Protein AF-A0AAD7AC46-F1 (afdb_monomer_lite)

Secondary structure (DSSP, 8-state):
--HHHHHHHHHHHHHHHHHHHHTTGGG-SEEEEE-TT---TT-PPP--S--TT--EEEEE--S-TTPPPEE-TT-TT--EEEEES--TTSEE--GGG-SEEEEEEE-HHHHHHHHHH-TT-SEEEEEES-----S--PPP---TT--EE-

Sequence (150 aa):
MDEGEDSHRAYKVGSAFLATLLSHRARWQYLSLCLAGFPHRSSYPCIGGPMPLLQHLDSDLAIGTGWPEFSFVEAPLLRTAILNNYAATHIILPWAQLTSLTLNTVYLQECVPILQQAANLTRCELELLDPNFYGTSVGDVTLPFLESLT

Organism: NCBI:txid1033008

Foldseek 3Di:
DDPVPVLVVVLVVVQVVVVVVLVVLCPAQEDAEDPPDRDDQPRDDAADDANANHAEYHYADAQDPRHAAHEPCNHQNHAYYAYANDALPRYHDQQCRHQEYEYHAAAPLSVLVSQQNNQNHQYYEDHHDDPPDPDDDRDDGHNPNHNYYD

pLDDT: mean 86.41, std 12.67, range [54.22, 98.69]

Structure (mmCIF, N/CA/C/O backbone):
data_AF-A0AAD7AC46-F1
#
_entry.id   AF-A0AAD7AC46-F1
#
loop_
_atom_site.group_PDB
_atom_site.id
_atom_site.type_symbol
_atom_site.label_atom_id
_atom_site.label_alt_id
_atom_site.label_comp_id
_atom_site.label_asym_id
_atom_site.label_entity_id
_atom_site.label_seq_id
_atom_site.pdbx_PDB_ins_code
_atom_site.Cartn_x
_atom_site.Cartn_y
_atom_site.Cartn_z
_atom_site.occupancy
_atom_site.B_iso_or_equiv
_atom_site.auth_seq_id
_atom_site.auth_comp_id
_atom_site.auth_asym_id
_atom_site.auth_atom_id
_atom_site.pdbx_PDB_model_num
ATOM 1 N N . MET A 1 1 ? 27.971 -7.822 -31.986 1.00 54.22 1 MET A N 1
ATOM 2 C CA . MET A 1 1 ? 27.050 -8.483 -31.042 1.00 54.22 1 MET A CA 1
ATOM 3 C C . MET A 1 1 ? 25.937 -7.494 -30.805 1.00 54.22 1 MET A C 1
ATOM 5 O O . MET A 1 1 ? 26.243 -6.356 -30.482 1.00 54.22 1 MET A O 1
ATOM 9 N N . ASP A 1 2 ? 24.713 -7.881 -31.136 1.00 69.50 2 ASP A N 1
ATOM 10 C CA . ASP A 1 2 ? 23.557 -6.991 -31.220 1.00 69.50 2 ASP A CA 1
ATOM 11 C C . ASP A 1 2 ? 22.783 -7.038 -29.894 1.00 69.50 2 ASP A C 1
ATOM 13 O O . ASP A 1 2 ? 21.960 -7.919 -29.672 1.00 69.50 2 ASP A O 1
ATOM 17 N N . GLU A 1 3 ? 23.105 -6.135 -28.964 1.00 69.50 3 GLU A N 1
ATOM 18 C CA . GLU A 1 3 ? 22.465 -6.071 -27.636 1.00 69.50 3 GLU A CA 1
ATOM 19 C C . GLU A 1 3 ? 20.970 -5.685 -27.708 1.00 69.50 3 GLU A C 1
ATOM 21 O O . GLU A 1 3 ? 20.234 -5.830 -26.729 1.00 69.50 3 GLU A O 1
ATOM 26 N N . GLY A 1 4 ? 20.489 -5.218 -28.867 1.00 70.31 4 GLY A N 1
ATOM 27 C CA . GLY A 1 4 ? 19.105 -4.786 -29.058 1.00 70.31 4 GLY A CA 1
ATOM 28 C C . GLY A 1 4 ? 18.091 -5.929 -29.175 1.00 70.31 4 GLY A C 1
ATOM 29 O O . GLY A 1 4 ? 16.966 -5.804 -28.680 1.00 70.31 4 GLY A O 1
ATOM 30 N N . GLU A 1 5 ? 18.462 -7.053 -29.795 1.00 73.06 5 GLU A N 1
ATOM 31 C CA . GLU A 1 5 ? 17.515 -8.145 -30.074 1.00 73.06 5 GLU A CA 1
ATOM 32 C C . GLU A 1 5 ? 17.160 -8.966 -28.824 1.00 73.06 5 GLU A C 1
ATOM 34 O O . GLU A 1 5 ? 15.985 -9.293 -28.604 1.00 73.06 5 GLU A O 1
ATOM 39 N N . ASP A 1 6 ? 18.140 -9.237 -27.958 1.00 73.50 6 ASP A N 1
ATOM 40 C CA . ASP A 1 6 ? 17.930 -10.025 -26.737 1.00 73.50 6 ASP A CA 1
ATOM 41 C C . ASP A 1 6 ? 17.039 -9.291 -25.722 1.00 73.50 6 ASP A C 1
ATOM 43 O O . ASP A 1 6 ? 16.142 -9.891 -25.116 1.00 73.50 6 ASP A O 1
ATOM 47 N N . SER A 1 7 ? 17.200 -7.970 -25.605 1.00 70.62 7 SER A N 1
ATOM 48 C CA . SER A 1 7 ? 16.374 -7.124 -24.734 1.00 70.62 7 SER A CA 1
ATOM 49 C C . SER A 1 7 ? 14.900 -7.116 -25.169 1.00 70.62 7 SER A C 1
ATOM 51 O O . SER A 1 7 ? 13.985 -7.279 -24.353 1.00 70.62 7 SER A O 1
ATOM 53 N N . HIS A 1 8 ? 14.641 -7.028 -26.480 1.00 74.75 8 HIS A N 1
ATOM 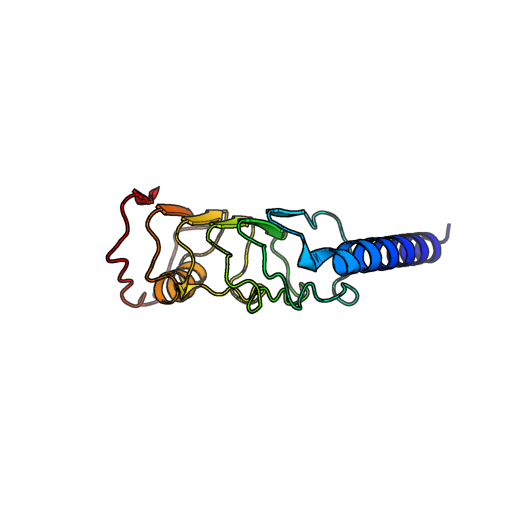54 C CA . HIS A 1 8 ? 13.280 -7.027 -27.020 1.00 74.75 8 HIS A CA 1
ATOM 55 C C . HIS A 1 8 ? 12.553 -8.366 -26.808 1.00 74.75 8 HIS A C 1
ATOM 57 O O . HIS A 1 8 ? 11.345 -8.399 -26.538 1.00 74.75 8 HIS A O 1
ATOM 63 N N . ARG A 1 9 ? 13.274 -9.488 -26.910 1.00 72.44 9 ARG A N 1
ATOM 64 C CA . ARG A 1 9 ? 12.709 -10.824 -26.684 1.00 72.44 9 ARG A CA 1
ATOM 65 C C . ARG A 1 9 ? 12.380 -11.062 -25.212 1.00 72.44 9 ARG A C 1
ATOM 67 O O . ARG A 1 9 ? 11.278 -11.535 -24.922 1.00 72.44 9 ARG A O 1
ATOM 74 N N . ALA A 1 10 ? 13.284 -10.704 -24.298 1.00 70.88 10 ALA A N 1
ATOM 75 C CA . ALA A 1 10 ? 13.051 -10.805 -22.856 1.00 70.88 10 ALA A CA 1
ATOM 76 C C . ALA A 1 10 ? 11.804 -10.011 -22.430 1.00 70.88 10 ALA A C 1
ATOM 78 O O . ALA A 1 10 ? 10.960 -10.513 -21.684 1.00 70.88 10 ALA A O 1
ATOM 79 N N . TYR A 1 11 ? 11.624 -8.816 -23.001 1.00 73.81 11 TYR A N 1
ATOM 80 C CA . TYR A 1 11 ? 10.453 -7.978 -22.759 1.00 73.81 11 TYR A CA 1
ATOM 81 C C . TYR A 1 11 ? 9.122 -8.651 -23.152 1.00 73.81 11 TYR A C 1
ATOM 83 O O . TYR A 1 11 ? 8.171 -8.658 -22.367 1.00 73.81 11 TYR A O 1
ATOM 91 N N . LYS A 1 12 ? 9.036 -9.255 -24.347 1.00 76.81 12 LYS A N 1
ATOM 92 C CA . LYS A 1 12 ? 7.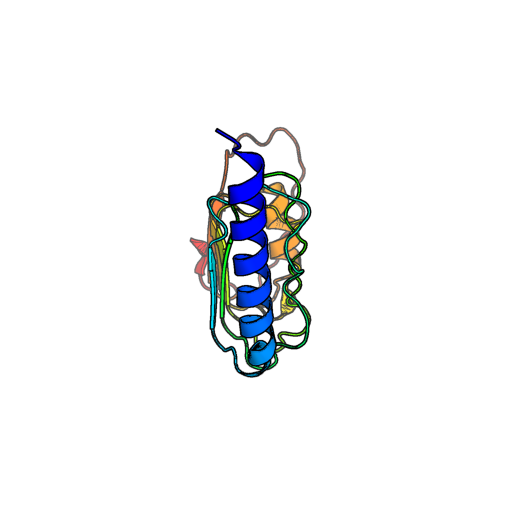808 -9.938 -24.805 1.00 76.81 12 LYS A CA 1
ATOM 93 C C . LYS A 1 12 ? 7.419 -11.117 -23.914 1.00 76.81 12 LYS A C 1
ATOM 95 O O . LYS A 1 12 ? 6.236 -11.352 -23.686 1.00 76.81 12 LYS A O 1
ATOM 100 N N . VAL A 1 13 ? 8.407 -11.857 -23.416 1.00 77.94 13 VAL A N 1
ATOM 101 C CA . VAL A 1 13 ? 8.162 -12.984 -22.508 1.00 77.94 13 VAL A CA 1
ATOM 102 C C . VAL A 1 13 ? 7.639 -12.477 -21.163 1.00 77.94 13 VAL A C 1
ATOM 104 O O . VAL A 1 13 ? 6.644 -13.001 -20.663 1.00 77.94 13 VAL A O 1
ATOM 107 N N . GLY A 1 14 ? 8.245 -11.416 -20.620 1.00 79.12 14 GLY A N 1
ATOM 108 C CA . GLY A 1 14 ? 7.804 -10.800 -19.367 1.00 79.12 14 GLY A CA 1
ATOM 109 C C . GLY A 1 14 ? 6.371 -10.265 -19.433 1.00 79.12 14 GLY A C 1
ATOM 110 O O . GLY A 1 14 ? 5.579 -10.508 -18.522 1.00 79.12 14 GLY A O 1
ATOM 111 N N . SER A 1 15 ? 5.998 -9.601 -20.531 1.00 80.94 15 SER A N 1
ATOM 112 C CA . SER A 1 15 ? 4.649 -9.043 -20.686 1.00 80.94 15 SER A CA 1
ATOM 113 C C . SER A 1 15 ? 3.570 -10.119 -20.841 1.00 80.94 15 SER A C 1
ATOM 115 O O . SER A 1 15 ? 2.519 -10.019 -20.207 1.00 80.94 15 SER A O 1
ATOM 117 N N . ALA A 1 16 ? 3.829 -11.183 -21.609 1.00 85.62 16 ALA A N 1
ATOM 118 C CA . ALA A 1 16 ? 2.896 -12.303 -21.753 1.00 85.62 16 ALA A CA 1
ATOM 119 C C . ALA A 1 16 ? 2.711 -13.078 -20.436 1.00 85.62 16 ALA A C 1
ATOM 121 O O . ALA A 1 16 ? 1.591 -13.460 -20.077 1.00 85.62 16 ALA A O 1
ATOM 122 N N . PHE A 1 17 ? 3.802 -13.274 -19.692 1.00 86.94 17 PHE A N 1
ATOM 123 C CA . PHE A 1 17 ? 3.762 -13.897 -18.374 1.00 86.94 17 PHE A CA 1
ATOM 124 C C . PHE A 1 17 ? 2.924 -13.069 -17.394 1.00 86.94 17 PHE A C 1
ATOM 126 O O . PHE A 1 17 ? 1.990 -13.597 -16.788 1.00 86.94 17 PHE A O 1
ATOM 133 N N . LEU A 1 18 ? 3.180 -11.759 -17.301 1.00 86.00 18 LEU A N 1
ATOM 134 C CA . LEU A 1 18 ? 2.419 -10.878 -16.417 1.00 86.00 18 LEU A CA 1
ATOM 135 C C . LEU A 1 18 ? 0.938 -10.812 -16.812 1.00 86.00 18 LEU A C 1
ATOM 137 O O . LEU A 1 18 ? 0.076 -10.894 -15.943 1.00 86.00 18 LEU A O 1
ATOM 141 N N . ALA A 1 19 ? 0.617 -10.744 -18.107 1.00 88.94 19 ALA A N 1
ATOM 142 C CA . ALA A 1 19 ? -0.768 -10.781 -18.580 1.00 88.94 19 ALA A CA 1
ATOM 143 C C . ALA A 1 19 ? -1.492 -12.070 -18.152 1.00 88.94 19 ALA A C 1
ATOM 145 O O . ALA A 1 19 ? -2.647 -12.029 -17.721 1.00 88.94 19 ALA A O 1
ATOM 146 N N . THR A 1 20 ? -0.795 -13.208 -18.210 1.00 92.81 20 THR A N 1
ATOM 147 C CA . THR A 1 20 ? -1.326 -14.499 -17.751 1.00 92.81 20 THR A CA 1
ATOM 148 C C . THR A 1 20 ? -1.605 -14.473 -16.251 1.00 92.81 20 THR A C 1
ATOM 150 O O . THR A 1 20 ? -2.699 -14.844 -15.826 1.00 92.81 20 THR A O 1
ATOM 153 N N . LEU A 1 21 ? -0.671 -13.963 -15.443 1.00 92.94 21 LEU A N 1
ATOM 154 C CA . LEU A 1 21 ? -0.871 -13.795 -14.002 1.00 92.94 21 LEU A CA 1
ATOM 155 C C . LEU A 1 21 ? -2.073 -12.888 -13.705 1.00 92.94 21 LEU A C 1
ATOM 157 O O . LEU A 1 21 ? -2.967 -13.273 -12.950 1.00 92.94 21 LEU A O 1
ATOM 161 N N . LEU A 1 22 ? -2.146 -11.727 -14.359 1.00 92.81 22 LEU A N 1
ATOM 162 C CA . LEU A 1 22 ? -3.223 -10.754 -14.171 1.00 92.81 22 LEU A CA 1
ATOM 163 C C . LEU A 1 22 ? -4.603 -11.306 -14.541 1.00 92.81 22 LEU A C 1
ATOM 165 O O . LEU A 1 22 ? -5.598 -10.826 -13.997 1.00 92.81 22 LEU A O 1
ATOM 169 N N . SER A 1 23 ? -4.696 -12.315 -15.413 1.00 95.31 23 SER A N 1
ATOM 170 C CA . SER A 1 23 ? -5.966 -12.995 -15.718 1.00 95.31 23 SER A CA 1
ATOM 171 C C . SER A 1 23 ? -6.544 -13.761 -14.517 1.00 95.31 23 SER A C 1
ATOM 173 O O . SER A 1 23 ? -7.748 -14.005 -14.444 1.00 95.31 23 SER A O 1
ATOM 175 N N . HIS A 1 24 ? -5.705 -14.082 -13.529 1.00 96.69 24 HIS A N 1
ATOM 176 C CA . HIS A 1 24 ? -6.085 -14.784 -12.307 1.00 96.69 24 HIS A CA 1
ATOM 177 C C . HIS A 1 24 ? -6.219 -13.860 -11.089 1.00 96.69 24 HIS A C 1
ATOM 179 O O . HIS A 1 24 ? -6.448 -14.349 -9.987 1.00 96.69 24 HIS A O 1
ATOM 185 N N . ARG A 1 25 ? -6.139 -12.535 -11.244 1.00 96.81 25 ARG A N 1
ATOM 186 C CA . ARG A 1 25 ? -6.126 -11.604 -10.100 1.00 96.81 25 ARG A CA 1
ATOM 187 C C . ARG A 1 25 ? -7.374 -11.639 -9.208 1.00 96.81 25 ARG A C 1
ATOM 189 O O . ARG A 1 25 ? -7.300 -11.316 -8.029 1.00 96.81 25 ARG A O 1
ATOM 196 N N . ALA A 1 26 ? -8.505 -12.126 -9.728 1.00 97.81 26 ALA A N 1
ATOM 197 C CA . ALA A 1 26 ? -9.753 -12.242 -8.973 1.00 97.81 26 ALA A CA 1
ATOM 198 C C . ALA A 1 26 ? -9.660 -13.156 -7.732 1.00 97.81 26 ALA A C 1
ATOM 200 O O . ALA A 1 26 ? -10.460 -13.018 -6.810 1.00 97.81 26 ALA A O 1
ATOM 201 N N . ARG A 1 27 ? -8.698 -14.094 -7.706 1.00 97.81 27 ARG A N 1
ATOM 202 C CA . ARG A 1 27 ? -8.483 -15.023 -6.579 1.00 97.81 27 ARG A CA 1
ATOM 203 C C . ARG A 1 27 ? -7.299 -14.658 -5.685 1.00 97.81 27 ARG A C 1
ATOM 205 O O . ARG A 1 27 ? -7.007 -15.403 -4.753 1.00 97.81 27 ARG A O 1
ATOM 212 N N . TRP A 1 28 ? -6.565 -13.596 -6.007 1.00 98.31 28 TRP A N 1
ATOM 213 C CA . TRP A 1 28 ? -5.379 -13.224 -5.244 1.00 98.31 28 TRP A CA 1
ATOM 214 C C . TRP A 1 28 ? -5.783 -12.727 -3.865 1.00 98.31 28 TRP A C 1
ATOM 216 O O . TRP A 1 28 ? -6.669 -11.891 -3.750 1.00 98.31 28 TRP A O 1
ATOM 226 N N . GLN A 1 29 ? -5.127 -13.260 -2.838 1.00 98.44 29 GLN A N 1
ATOM 227 C CA . GLN A 1 29 ? -5.252 -12.802 -1.450 1.00 98.44 29 GLN A CA 1
ATOM 228 C C . GLN A 1 29 ? -3.977 -12.101 -0.978 1.00 98.44 29 GLN A C 1
ATOM 230 O O . GLN A 1 29 ? -4.035 -11.169 -0.180 1.00 98.44 29 GLN A O 1
ATOM 235 N N . TYR A 1 30 ? -2.842 -12.512 -1.540 1.00 98.31 30 TYR A N 1
ATOM 236 C CA . TYR A 1 30 ? -1.512 -12.004 -1.251 1.00 98.31 30 TYR A CA 1
ATOM 237 C C . TYR A 1 30 ? -0.826 -11.719 -2.581 1.00 98.31 30 TYR A C 1
ATOM 239 O O . TYR A 1 30 ? -0.870 -12.557 -3.488 1.00 98.31 30 TYR A O 1
ATOM 247 N N . LEU A 1 31 ? -0.206 -10.551 -2.696 1.00 96.31 31 LEU A N 1
ATOM 248 C CA . LEU A 1 31 ? 0.597 -10.171 -3.847 1.00 96.31 31 LEU A CA 1
ATOM 249 C C . LEU A 1 31 ? 1.914 -9.587 -3.345 1.00 96.31 31 LEU A C 1
ATOM 251 O O . LEU A 1 31 ? 1.891 -8.625 -2.587 1.00 96.31 31 LEU A O 1
ATOM 255 N N . SER A 1 32 ? 3.032 -10.165 -3.779 1.00 94.94 32 SER A N 1
ATOM 256 C CA . SER A 1 32 ? 4.366 -9.599 -3.578 1.00 94.94 32 SER A CA 1
ATOM 257 C C . SER A 1 32 ? 4.957 -9.243 -4.942 1.00 94.94 32 SER A C 1
ATOM 259 O O . SER A 1 32 ? 4.965 -10.078 -5.854 1.00 94.94 32 SER A O 1
ATOM 261 N N . LEU A 1 33 ? 5.380 -7.992 -5.108 1.00 89.00 33 LEU A N 1
ATOM 262 C CA . LEU A 1 33 ? 5.943 -7.441 -6.335 1.00 89.00 33 LEU A CA 1
ATOM 263 C C . LEU A 1 33 ? 7.374 -6.985 -6.065 1.00 89.00 33 LEU A C 1
ATOM 265 O O . LEU A 1 33 ? 7.589 -5.999 -5.375 1.00 89.00 33 LEU A O 1
ATOM 269 N N . CYS A 1 34 ? 8.347 -7.662 -6.666 1.00 87.31 34 CYS A N 1
ATOM 270 C CA . CYS A 1 34 ? 9.729 -7.196 -6.716 1.00 87.31 34 CYS A CA 1
ATOM 271 C C . CYS A 1 34 ? 10.063 -6.889 -8.175 1.00 87.31 34 CYS A C 1
ATOM 273 O O . CYS A 1 34 ? 10.134 -7.797 -9.007 1.00 87.31 34 CYS A O 1
ATOM 275 N N . LEU A 1 35 ? 10.214 -5.604 -8.502 1.00 75.94 35 LEU A N 1
ATOM 276 C CA . LEU A 1 35 ? 10.510 -5.154 -9.868 1.00 75.94 35 LEU A CA 1
ATOM 277 C C . LEU A 1 35 ? 11.959 -4.675 -10.027 1.00 75.94 35 LEU A C 1
ATOM 279 O O . LEU A 1 35 ? 12.275 -3.896 -10.926 1.00 75.94 35 LEU A O 1
ATOM 283 N N . ALA A 1 36 ? 12.861 -5.154 -9.172 1.00 73.44 36 ALA A N 1
ATOM 284 C CA . ALA A 1 36 ? 14.281 -4.865 -9.294 1.00 73.44 36 ALA A CA 1
ATOM 285 C C . ALA A 1 36 ? 14.851 -5.398 -10.625 1.00 73.44 36 ALA A C 1
ATOM 287 O O . ALA A 1 36 ? 14.556 -6.512 -11.054 1.00 73.44 36 ALA A O 1
ATOM 288 N N . GLY A 1 37 ? 15.711 -4.603 -11.268 1.00 67.00 37 GLY A N 1
ATOM 289 C CA . GLY A 1 37 ? 16.528 -5.061 -12.400 1.00 67.00 37 GLY A CA 1
ATOM 290 C C . GLY A 1 37 ? 15.924 -4.877 -13.791 1.00 67.00 37 GLY A C 1
ATOM 291 O O . GLY A 1 37 ? 16.496 -5.363 -14.765 1.00 67.00 37 GLY A O 1
ATOM 292 N N . PHE A 1 38 ? 14.813 -4.155 -13.925 1.00 64.88 38 PHE A N 1
ATOM 293 C CA . PHE A 1 38 ? 14.255 -3.888 -15.241 1.00 64.88 38 PHE A CA 1
ATOM 294 C C . PHE A 1 38 ? 14.706 -2.544 -15.848 1.00 64.88 38 PHE A C 1
ATOM 296 O O . PHE A 1 38 ? 14.473 -1.489 -15.260 1.00 64.88 38 PHE A O 1
ATOM 303 N N . PRO A 1 39 ? 15.295 -2.545 -17.058 1.00 59.38 39 PRO A N 1
ATOM 304 C CA . PRO A 1 39 ? 15.970 -1.367 -17.600 1.00 59.38 39 PRO A CA 1
ATOM 305 C C . PRO A 1 39 ? 15.060 -0.339 -18.297 1.00 59.38 39 PRO A C 1
ATOM 307 O O . PRO A 1 39 ? 15.569 0.703 -18.703 1.00 59.38 39 PRO A O 1
ATOM 310 N N . HIS A 1 40 ? 13.749 -0.576 -18.477 1.00 61.72 40 HIS A N 1
ATOM 311 C CA . HIS A 1 40 ? 12.933 0.283 -19.355 1.00 61.72 40 HIS A CA 1
ATOM 312 C C . HIS A 1 40 ? 11.554 0.684 -18.807 1.00 61.72 40 HIS A C 1
ATOM 314 O O . HIS A 1 40 ? 10.681 -0.144 -18.572 1.00 61.72 40 HIS A O 1
ATOM 320 N N . ARG A 1 41 ? 11.353 2.002 -18.700 1.00 64.38 41 ARG A N 1
ATOM 321 C CA . ARG A 1 41 ? 10.257 2.714 -18.009 1.00 64.38 41 ARG A CA 1
ATOM 322 C C . ARG A 1 41 ? 8.892 2.696 -18.714 1.00 64.38 41 ARG A C 1
ATOM 324 O O . ARG A 1 41 ? 7.866 2.927 -18.096 1.00 64.38 41 ARG A O 1
ATOM 331 N N . SER A 1 42 ? 8.860 2.453 -20.019 1.00 59.00 42 SER A N 1
ATOM 332 C CA . SER A 1 42 ? 7.713 2.785 -20.885 1.00 59.00 42 SER A CA 1
ATOM 333 C C . SER A 1 42 ? 6.740 1.638 -21.162 1.00 59.00 42 SER A C 1
ATOM 335 O O . SER A 1 42 ? 5.820 1.804 -21.959 1.00 59.00 42 SER A O 1
ATOM 337 N N . SER A 1 43 ? 6.973 0.457 -20.592 1.00 62.41 43 SER A N 1
ATOM 338 C CA . SER A 1 43 ? 6.458 -0.770 -21.209 1.00 62.41 43 SER A CA 1
ATOM 339 C C . SER A 1 43 ? 5.806 -1.742 -20.221 1.00 62.41 43 SER A C 1
ATOM 341 O O . SER A 1 43 ? 5.403 -2.838 -20.602 1.00 62.41 43 SER A O 1
ATOM 343 N N . TYR A 1 44 ? 5.674 -1.367 -18.949 1.00 66.94 44 TYR A N 1
ATOM 344 C CA . TYR A 1 44 ? 4.983 -2.222 -17.990 1.00 66.94 44 TYR A CA 1
ATOM 345 C C . TYR A 1 44 ? 3.475 -2.183 -18.207 1.00 66.94 44 TYR A C 1
ATOM 347 O O . TYR A 1 44 ? 2.896 -1.097 -18.282 1.00 66.94 44 TYR A O 1
ATOM 355 N N . PRO A 1 45 ? 2.812 -3.350 -18.251 1.00 70.00 45 PRO A N 1
ATOM 356 C CA . PRO A 1 45 ? 1.377 -3.404 -18.048 1.00 70.00 45 PRO A CA 1
ATOM 357 C C . PRO A 1 45 ? 1.047 -2.729 -16.716 1.00 70.00 45 PRO A C 1
ATOM 359 O O . PRO A 1 45 ? 1.634 -3.071 -15.688 1.00 70.00 45 PRO A O 1
ATOM 362 N N . CYS A 1 46 ? 0.113 -1.781 -16.734 1.00 81.00 46 CYS A N 1
ATOM 363 C CA . CYS A 1 46 ? -0.466 -1.249 -15.508 1.00 81.00 46 CYS A CA 1
ATOM 364 C C . CYS A 1 46 ? -1.069 -2.425 -14.722 1.00 81.00 46 CYS A C 1
ATOM 366 O O . CYS A 1 46 ? -1.931 -3.145 -15.238 1.00 81.00 46 CYS A O 1
ATOM 368 N N . ILE A 1 47 ? -0.579 -2.662 -13.502 1.00 88.12 47 ILE A N 1
ATOM 369 C CA . ILE A 1 47 ? -1.197 -3.635 -12.597 1.00 88.12 47 ILE A CA 1
ATOM 370 C C . ILE A 1 47 ? -2.396 -2.925 -11.976 1.00 88.12 47 ILE A C 1
ATOM 372 O O . ILE A 1 47 ? -2.243 -1.982 -11.200 1.00 88.12 47 ILE A O 1
ATOM 376 N N . GLY A 1 48 ? -3.588 -3.371 -12.365 1.00 90.56 48 GLY A N 1
ATOM 377 C CA . GLY A 1 48 ? -4.846 -2.822 -11.886 1.00 90.56 48 GLY A CA 1
ATOM 378 C C . GLY A 1 48 ? -6.047 -3.699 -12.219 1.00 90.56 48 GLY A C 1
ATOM 379 O O . GLY A 1 48 ? -5.917 -4.835 -12.693 1.00 90.56 48 GLY A O 1
ATOM 380 N N . GLY A 1 49 ? -7.234 -3.158 -11.964 1.00 94.38 49 GLY A N 1
ATOM 381 C CA . GLY A 1 49 ? -8.505 -3.856 -12.117 1.00 94.38 49 GLY A CA 1
ATOM 382 C C . GLY A 1 49 ? -8.958 -4.599 -10.851 1.00 94.38 49 GLY A C 1
ATOM 383 O O . GLY A 1 49 ? -8.255 -4.599 -9.839 1.00 94.38 49 GLY A O 1
ATOM 384 N N . PRO A 1 50 ? -10.103 -5.305 -10.921 1.00 96.94 50 PRO A N 1
ATOM 385 C CA . PRO A 1 50 ? -10.719 -5.935 -9.756 1.00 96.94 50 PRO A CA 1
ATOM 386 C C . PRO A 1 50 ? -9.827 -6.979 -9.087 1.00 96.94 50 PRO A C 1
ATOM 388 O O . PRO A 1 50 ? -9.438 -7.966 -9.716 1.00 96.94 50 PRO A O 1
ATOM 391 N N . MET A 1 51 ? -9.569 -6.797 -7.794 1.00 97.69 51 MET A N 1
ATOM 392 C CA . MET A 1 51 ? -8.828 -7.726 -6.935 1.00 97.69 51 MET A CA 1
ATOM 393 C C . MET A 1 51 ? -9.629 -7.965 -5.642 1.00 97.69 51 MET A C 1
ATOM 395 O O . MET A 1 51 ? -9.184 -7.618 -4.549 1.00 97.69 51 MET A O 1
ATOM 399 N N . PRO A 1 52 ? -10.844 -8.544 -5.749 1.00 98.19 52 PRO A N 1
ATOM 400 C CA . PRO A 1 52 ? -11.845 -8.550 -4.682 1.00 98.19 52 PRO A CA 1
ATOM 401 C C . PRO A 1 52 ? -11.408 -9.282 -3.411 1.00 98.19 52 PRO A C 1
ATOM 403 O O . PRO A 1 52 ? -11.962 -9.018 -2.350 1.00 98.19 52 PRO A O 1
ATOM 406 N N . LEU A 1 53 ? -10.444 -10.202 -3.514 1.00 98.50 53 LEU A N 1
ATOM 407 C CA . LEU A 1 53 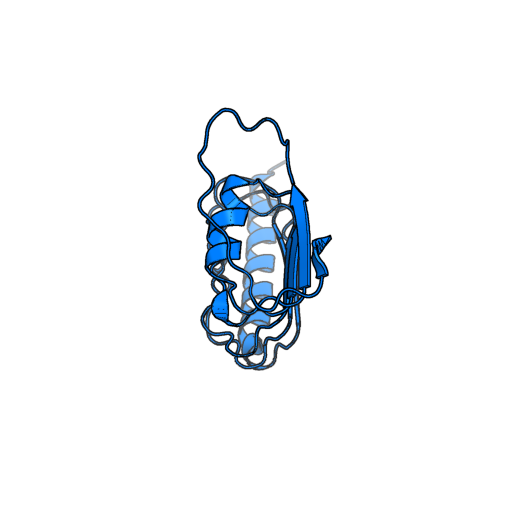? -9.958 -11.005 -2.392 1.00 98.50 53 LEU A CA 1
ATOM 408 C C . LEU A 1 53 ? -8.601 -10.552 -1.844 1.00 98.50 53 LEU A C 1
ATOM 410 O O . LEU A 1 53 ? -8.143 -11.141 -0.863 1.00 98.50 53 LEU A O 1
ATOM 414 N N . LEU A 1 54 ? -7.965 -9.543 -2.454 1.00 98.56 54 LEU A N 1
ATOM 415 C CA . LEU A 1 54 ? -6.613 -9.127 -2.092 1.00 98.56 54 LEU A CA 1
ATOM 416 C C . LEU A 1 54 ? -6.631 -8.479 -0.710 1.00 98.56 54 LEU A C 1
ATOM 418 O O . LEU A 1 54 ? -7.349 -7.509 -0.496 1.00 98.56 54 LEU A O 1
ATOM 422 N N . GLN A 1 55 ? -5.842 -9.030 0.209 1.00 98.56 55 GLN A N 1
ATOM 423 C CA . GLN A 1 55 ? -5.758 -8.625 1.614 1.00 98.56 55 GLN A CA 1
ATOM 424 C C . GLN A 1 55 ? -4.390 -8.051 1.972 1.00 98.56 55 GLN A C 1
ATOM 426 O O . GLN A 1 55 ? -4.302 -7.157 2.817 1.00 98.56 55 GLN A O 1
ATOM 431 N N . HIS A 1 56 ? -3.343 -8.542 1.312 1.00 98.50 56 HIS A N 1
ATOM 432 C CA . HIS A 1 56 ? -1.961 -8.187 1.590 1.00 98.50 56 HIS A CA 1
ATOM 433 C C . HIS A 1 56 ? -1.223 -7.827 0.302 1.00 98.50 56 HIS A C 1
ATOM 435 O O . HIS A 1 56 ? -1.227 -8.602 -0.661 1.00 98.50 56 HIS A O 1
ATOM 441 N N . LEU A 1 57 ? -0.573 -6.670 0.321 1.00 97.31 57 LEU A N 1
ATOM 442 C CA . LEU A 1 57 ? 0.310 -6.199 -0.730 1.00 97.31 57 LEU A CA 1
ATOM 443 C C . LEU A 1 57 ? 1.703 -5.975 -0.151 1.00 97.31 57 LEU A C 1
ATOM 445 O O . LEU A 1 57 ? 1.860 -5.244 0.819 1.00 97.31 57 LEU A O 1
ATOM 449 N N . ASP A 1 58 ? 2.696 -6.562 -0.793 1.00 96.31 58 ASP A N 1
ATOM 450 C CA . ASP A 1 58 ? 4.107 -6.311 -0.548 1.00 96.31 58 ASP A CA 1
ATOM 451 C C . ASP A 1 58 ? 4.731 -5.847 -1.862 1.00 96.31 58 ASP A C 1
ATOM 453 O O . ASP A 1 58 ? 4.556 -6.475 -2.907 1.00 96.31 58 ASP A O 1
ATOM 457 N N . SER A 1 59 ? 5.368 -4.690 -1.852 1.00 92.12 59 SER A N 1
ATOM 458 C CA . SER A 1 59 ? 5.884 -4.063 -3.056 1.00 92.12 59 SER A CA 1
ATOM 459 C C . SER A 1 59 ? 7.263 -3.504 -2.780 1.00 92.12 59 SER A C 1
ATOM 461 O O . SER A 1 59 ? 7.434 -2.645 -1.923 1.00 92.12 59 SER A O 1
ATOM 463 N N . ASP A 1 60 ? 8.238 -3.956 -3.553 1.00 89.62 60 ASP A N 1
ATOM 464 C CA . ASP A 1 60 ? 9.585 -3.407 -3.604 1.00 89.62 60 ASP A CA 1
ATOM 465 C C . ASP A 1 60 ? 9.802 -2.788 -4.983 1.00 89.62 60 ASP A C 1
ATOM 467 O O . ASP A 1 60 ? 10.049 -3.471 -5.989 1.00 89.62 60 ASP A O 1
ATOM 471 N N . LEU A 1 61 ? 9.595 -1.471 -5.032 1.00 78.94 61 LEU A N 1
ATOM 472 C CA . LEU A 1 61 ? 9.740 -0.664 -6.236 1.00 78.94 61 LEU A CA 1
ATOM 473 C C . LEU A 1 61 ? 11.038 0.107 -6.090 1.00 78.94 61 LEU A C 1
ATOM 475 O O . LEU A 1 61 ? 11.119 0.981 -5.248 1.00 78.94 61 LEU A O 1
ATOM 479 N N . ALA A 1 62 ? 12.064 -0.193 -6.880 1.00 73.19 62 ALA A N 1
ATOM 480 C CA . ALA A 1 62 ? 13.328 0.527 -6.745 1.00 73.19 62 ALA A CA 1
ATOM 481 C C . ALA A 1 62 ? 13.131 2.037 -6.999 1.00 73.19 62 ALA A C 1
ATOM 483 O O . ALA A 1 62 ? 12.531 2.417 -8.003 1.00 73.19 62 ALA A O 1
ATOM 484 N N . ILE A 1 63 ? 13.664 2.905 -6.132 1.00 64.69 63 ILE A N 1
ATOM 485 C CA . ILE A 1 63 ? 13.540 4.368 -6.260 1.00 64.69 63 ILE A CA 1
ATOM 486 C C . ILE A 1 63 ? 14.054 4.804 -7.639 1.00 64.69 63 ILE A C 1
ATOM 488 O O . ILE A 1 63 ? 15.227 4.635 -7.977 1.00 64.69 63 ILE A O 1
ATOM 492 N N . GLY A 1 64 ? 13.169 5.357 -8.468 1.00 65.69 64 GLY A N 1
ATOM 493 C CA . GLY A 1 64 ? 13.500 5.753 -9.831 1.00 65.69 64 GLY A CA 1
ATOM 494 C C . GLY A 1 64 ? 12.358 6.502 -10.501 1.00 65.69 64 GLY A C 1
ATOM 495 O O . GLY A 1 64 ? 11.188 6.291 -10.207 1.00 65.69 64 GLY A O 1
ATOM 496 N N . THR A 1 65 ? 12.688 7.411 -11.415 1.00 56.19 65 THR A N 1
ATOM 497 C CA . THR A 1 65 ? 11.673 8.173 -12.149 1.00 56.19 65 THR A CA 1
ATOM 498 C C . THR A 1 65 ? 10.987 7.293 -13.205 1.00 56.19 65 THR A C 1
ATOM 500 O O . THR A 1 65 ? 11.656 6.600 -13.968 1.00 56.19 65 THR A O 1
ATOM 503 N N . GLY A 1 66 ? 9.655 7.343 -13.297 1.00 65.25 66 GLY A N 1
ATOM 504 C CA . GLY A 1 66 ? 8.899 6.748 -14.411 1.00 65.25 66 GLY A CA 1
ATOM 505 C C . GLY A 1 66 ? 8.452 5.294 -14.239 1.00 65.25 66 GLY A C 1
ATOM 506 O O . GLY A 1 66 ? 8.408 4.567 -15.230 1.00 65.25 66 GLY A O 1
ATOM 507 N N . TRP A 1 67 ? 8.123 4.864 -13.020 1.00 67.38 67 TRP A N 1
ATOM 508 C CA . TRP A 1 67 ? 7.405 3.603 -12.822 1.00 67.38 67 TRP A CA 1
ATOM 509 C C . TRP A 1 67 ? 5.974 3.679 -13.368 1.00 67.38 67 TRP A C 1
ATOM 511 O O . TRP A 1 67 ? 5.366 4.754 -13.313 1.00 67.38 67 TRP A O 1
ATOM 521 N N . PRO A 1 68 ? 5.423 2.559 -13.873 1.00 69.38 68 PRO A N 1
ATOM 522 C CA . PRO A 1 68 ? 3.994 2.457 -14.139 1.00 69.38 68 PRO A CA 1
ATOM 523 C C . PRO A 1 68 ? 3.200 2.793 -12.874 1.00 69.38 68 PRO A C 1
ATOM 525 O O . PRO A 1 68 ? 3.578 2.410 -11.768 1.00 69.38 68 PRO A O 1
ATOM 528 N N . GLU A 1 69 ? 2.081 3.486 -13.050 1.00 81.38 69 GLU A N 1
ATOM 529 C CA . GLU A 1 69 ? 1.112 3.664 -11.975 1.00 81.38 69 GLU A CA 1
ATOM 530 C C . GLU A 1 69 ? 0.480 2.308 -11.653 1.00 81.38 69 GLU A C 1
ATOM 532 O O . GLU A 1 69 ? -0.071 1.627 -12.528 1.00 81.38 69 GLU A O 1
ATOM 537 N N . PHE A 1 70 ? 0.572 1.903 -10.392 1.00 88.00 70 PHE A N 1
ATOM 538 C CA . PHE A 1 70 ? -0.113 0.727 -9.880 1.00 88.00 70 PHE A CA 1
ATOM 539 C C . PHE A 1 70 ? -1.378 1.162 -9.156 1.00 88.00 70 PHE A C 1
ATOM 541 O O . PHE A 1 70 ? -1.332 2.025 -8.281 1.00 88.00 70 PHE A O 1
ATOM 548 N N . SER A 1 71 ? -2.514 0.558 -9.497 1.00 92.62 71 SER A N 1
ATOM 549 C CA . SER A 1 71 ? -3.797 0.911 -8.892 1.00 92.62 71 SER A CA 1
ATOM 550 C C . SER A 1 71 ? -4.451 -0.307 -8.264 1.00 92.62 71 SER A C 1
ATOM 552 O O . SER A 1 71 ? -4.830 -1.258 -8.945 1.00 92.62 71 SER A O 1
ATOM 554 N N . PHE A 1 72 ? -4.622 -0.251 -6.947 1.00 95.06 72 PHE A N 1
ATOM 555 C CA . PHE A 1 72 ? -5.287 -1.274 -6.145 1.00 95.06 72 PHE A CA 1
ATOM 556 C C . PHE A 1 72 ? -6.595 -0.757 -5.536 1.00 95.06 72 PHE A C 1
ATOM 558 O O . PHE A 1 72 ? -7.106 -1.332 -4.580 1.00 95.06 72 PHE A O 1
ATOM 565 N N . VAL A 1 73 ? -7.165 0.320 -6.089 1.00 95.00 73 VAL A N 1
ATOM 566 C CA . VAL A 1 73 ? -8.432 0.912 -5.615 1.00 95.00 73 VAL A CA 1
ATOM 567 C C . VAL A 1 73 ? -9.576 -0.110 -5.620 1.00 95.00 73 VAL A C 1
ATOM 569 O O . VAL A 1 73 ? -10.438 -0.082 -4.749 1.00 95.00 73 VAL A O 1
ATOM 572 N N . GLU A 1 74 ? -9.553 -1.069 -6.549 1.00 96.25 74 GLU A N 1
ATOM 573 C CA . GLU A 1 74 ? -10.547 -2.146 -6.659 1.00 96.25 74 GLU A CA 1
ATOM 574 C C . GLU A 1 74 ? -10.210 -3.393 -5.804 1.00 96.25 74 GLU A C 1
ATOM 576 O O . GLU A 1 74 ? -10.615 -4.514 -6.133 1.00 96.25 74 GLU A O 1
ATOM 581 N N . ALA A 1 75 ? -9.468 -3.214 -4.704 1.00 97.94 75 ALA A N 1
ATOM 582 C CA . ALA A 1 75 ? -9.149 -4.242 -3.710 1.00 97.94 75 ALA A CA 1
ATOM 583 C C . ALA A 1 75 ? -9.822 -3.941 -2.348 1.00 97.94 75 ALA A C 1
ATOM 585 O O . ALA A 1 75 ? -9.154 -3.525 -1.399 1.00 97.94 75 ALA A O 1
ATOM 586 N N . PRO A 1 76 ? -11.145 -4.152 -2.195 1.00 97.94 76 PRO A N 1
ATOM 587 C CA . PRO A 1 76 ? -11.912 -3.739 -1.006 1.00 97.94 76 PRO A CA 1
ATOM 588 C C . PRO A 1 76 ? -11.522 -4.467 0.296 1.00 97.94 76 PRO A C 1
ATOM 590 O O . PRO A 1 76 ? -11.852 -4.025 1.402 1.00 97.94 76 PRO A O 1
ATOM 593 N N . LEU A 1 77 ? -10.821 -5.598 0.185 1.00 98.31 77 LEU A N 1
ATOM 594 C CA . LEU A 1 77 ? -10.343 -6.378 1.326 1.00 98.31 77 LEU A CA 1
ATOM 595 C C . LEU A 1 77 ? -8.882 -6.096 1.688 1.00 98.31 77 LEU A C 1
ATOM 597 O O . LEU A 1 77 ? -8.394 -6.696 2.639 1.00 98.31 77 LEU A O 1
ATOM 601 N N . LEU A 1 78 ? -8.194 -5.179 0.997 1.00 98.56 78 LEU A N 1
ATOM 602 C CA . LEU A 1 78 ? -6.797 -4.859 1.287 1.00 98.56 78 LEU A CA 1
ATOM 603 C C . LEU A 1 78 ? -6.688 -4.235 2.685 1.00 98.56 78 LEU A C 1
ATOM 605 O O . LEU A 1 78 ? -7.332 -3.219 2.962 1.00 98.56 78 LEU A O 1
ATOM 609 N N . ARG A 1 79 ? -5.906 -4.857 3.569 1.00 98.50 79 ARG A N 1
ATOM 610 C CA . ARG A 1 79 ? -5.697 -4.417 4.961 1.00 98.50 79 ARG A CA 1
ATOM 611 C C . ARG A 1 79 ? -4.233 -4.165 5.290 1.00 98.50 79 ARG A C 1
ATOM 613 O O . ARG A 1 79 ? -3.952 -3.351 6.167 1.00 98.50 79 ARG A O 1
ATOM 620 N N . THR A 1 80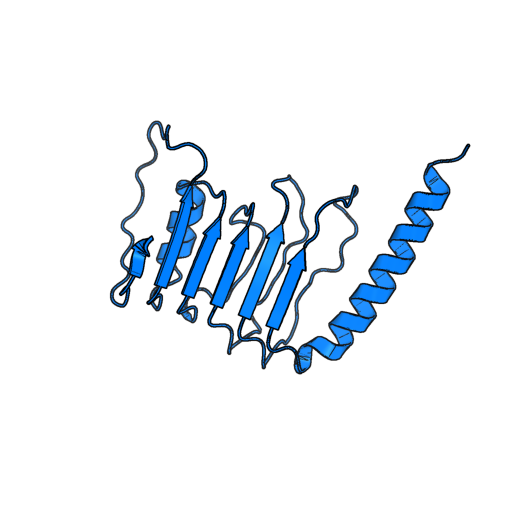 ? -3.320 -4.824 4.582 1.00 98.62 80 THR A N 1
ATOM 621 C CA . THR A 1 80 ? -1.881 -4.705 4.813 1.00 98.62 80 THR A CA 1
ATOM 622 C C . THR A 1 80 ? -1.166 -4.256 3.551 1.00 98.62 80 THR A C 1
ATOM 624 O O . THR A 1 80 ? -1.373 -4.847 2.489 1.00 98.62 80 THR A O 1
ATOM 627 N N . ALA A 1 81 ? -0.309 -3.246 3.687 1.00 97.75 81 ALA A N 1
ATOM 628 C CA . ALA A 1 81 ? 0.607 -2.814 2.642 1.00 97.75 81 ALA A CA 1
ATOM 629 C C . ALA A 1 81 ? 2.033 -2.696 3.197 1.00 97.75 81 ALA A C 1
ATOM 631 O O . ALA A 1 81 ? 2.244 -2.059 4.228 1.00 97.75 81 ALA A O 1
ATOM 632 N N . ILE A 1 82 ? 2.995 -3.298 2.505 1.00 96.94 82 ILE A N 1
ATOM 633 C CA . ILE A 1 82 ? 4.432 -3.142 2.736 1.00 96.94 82 ILE A CA 1
ATOM 634 C C . ILE A 1 82 ? 4.998 -2.492 1.480 1.00 96.94 82 ILE A C 1
ATOM 636 O O . ILE A 1 82 ? 4.897 -3.059 0.393 1.00 96.94 82 ILE A O 1
ATOM 640 N N . LEU A 1 83 ? 5.522 -1.278 1.612 1.00 94.25 83 LEU A N 1
ATOM 641 C CA . LEU A 1 83 ? 6.021 -0.477 0.500 1.00 94.25 83 LEU A CA 1
ATOM 642 C C . LEU A 1 83 ? 7.495 -0.171 0.746 1.00 94.25 83 LEU A C 1
ATOM 644 O O . LEU A 1 83 ? 7.831 0.651 1.595 1.00 94.25 83 LEU A O 1
ATOM 648 N N . ASN A 1 84 ? 8.367 -0.841 0.003 1.00 91.56 84 ASN A N 1
ATOM 649 C CA . ASN A 1 84 ? 9.809 -0.653 0.049 1.00 91.56 84 ASN A CA 1
ATOM 650 C C . ASN A 1 84 ? 10.258 0.247 -1.102 1.00 91.56 84 ASN A C 1
ATOM 652 O O . ASN A 1 84 ? 9.746 0.119 -2.220 1.00 91.56 84 ASN A O 1
ATOM 656 N N . ASN A 1 85 ? 11.241 1.114 -0.828 1.00 84.75 85 ASN A N 1
ATOM 657 C CA . ASN A 1 85 ? 11.895 1.968 -1.826 1.00 84.75 85 ASN A CA 1
ATOM 658 C C . ASN A 1 85 ? 10.902 2.888 -2.570 1.00 84.75 85 ASN A C 1
ATOM 660 O O . ASN A 1 85 ? 11.059 3.232 -3.741 1.00 84.75 85 ASN A O 1
ATOM 664 N N . TYR A 1 86 ? 9.837 3.279 -1.878 1.00 75.81 86 TYR A N 1
ATOM 665 C CA . TYR A 1 86 ? 8.631 3.791 -2.507 1.00 75.81 86 TYR A CA 1
ATOM 666 C C . TYR A 1 86 ? 8.598 5.322 -2.618 1.00 75.81 86 TYR A C 1
ATOM 668 O O . TYR A 1 86 ? 8.954 6.023 -1.677 1.00 75.81 86 TYR A O 1
ATOM 676 N N . ALA A 1 87 ? 8.075 5.822 -3.744 1.00 77.12 87 ALA A N 1
ATOM 677 C CA . ALA A 1 87 ? 7.706 7.225 -3.935 1.00 77.12 87 ALA A CA 1
ATOM 678 C C . ALA A 1 87 ? 6.179 7.356 -4.055 1.00 77.12 87 ALA A C 1
ATOM 680 O O . ALA A 1 87 ? 5.568 6.722 -4.921 1.00 77.12 87 ALA A O 1
ATOM 681 N N . ALA A 1 88 ? 5.574 8.198 -3.204 1.00 73.56 88 ALA A N 1
ATOM 682 C CA . ALA A 1 88 ? 4.127 8.286 -2.940 1.00 73.56 88 ALA A CA 1
ATOM 683 C C . ALA A 1 88 ? 3.209 8.443 -4.161 1.00 73.56 88 ALA A C 1
ATOM 685 O O . ALA A 1 88 ? 2.018 8.144 -4.075 1.00 73.56 88 ALA A O 1
ATOM 686 N N . THR A 1 89 ? 3.745 8.886 -5.290 1.00 76.31 89 THR A N 1
ATOM 687 C CA . THR A 1 89 ? 3.004 9.168 -6.519 1.00 76.31 89 THR A CA 1
ATOM 688 C C . THR A 1 89 ? 2.732 7.942 -7.393 1.00 76.31 89 THR A C 1
ATOM 690 O O . THR A 1 89 ? 1.936 8.050 -8.321 1.00 76.31 89 THR A O 1
ATOM 693 N N . HIS A 1 90 ? 3.363 6.790 -7.139 1.00 82.81 90 HIS A N 1
ATOM 694 C CA . HIS A 1 90 ? 3.336 5.654 -8.077 1.00 82.81 90 HIS A CA 1
ATOM 695 C C . HIS A 1 90 ? 2.359 4.522 -7.715 1.00 82.81 90 HIS A C 1
ATOM 697 O O . HIS A 1 90 ? 2.095 3.659 -8.555 1.00 82.81 90 HIS A O 1
ATOM 703 N N . ILE A 1 91 ? 1.803 4.514 -6.501 1.00 88.31 91 ILE A N 1
ATOM 704 C CA . ILE A 1 91 ? 0.820 3.531 -6.035 1.00 88.31 91 ILE A CA 1
ATOM 705 C C . ILE A 1 91 ? -0.453 4.213 -5.550 1.00 88.31 91 ILE A C 1
ATOM 707 O O . ILE A 1 91 ? -0.441 5.118 -4.717 1.00 88.31 91 ILE A O 1
ATOM 711 N N . ILE A 1 92 ? -1.582 3.746 -6.066 1.00 93.00 92 ILE A N 1
ATOM 712 C CA . ILE A 1 92 ? -2.904 4.174 -5.635 1.00 93.00 92 ILE A CA 1
ATOM 713 C C . ILE A 1 92 ? -3.501 3.030 -4.825 1.00 93.00 92 ILE A C 1
ATOM 715 O O . ILE A 1 92 ? -3.911 2.005 -5.377 1.00 93.00 92 ILE A O 1
ATOM 719 N N . LEU A 1 93 ? -3.538 3.203 -3.505 1.00 95.88 93 LEU A N 1
ATOM 720 C CA . LEU A 1 93 ? -4.142 2.252 -2.575 1.00 95.88 93 LEU A CA 1
ATOM 721 C C . LEU A 1 93 ? -5.453 2.800 -2.009 1.00 95.88 93 LEU A C 1
ATOM 723 O O . LEU A 1 93 ? -5.629 4.015 -1.900 1.00 95.88 93 LEU A O 1
ATOM 727 N N . PRO A 1 94 ? -6.368 1.921 -1.578 1.00 97.00 94 PRO A N 1
ATOM 728 C CA . PRO A 1 94 ? -7.504 2.306 -0.759 1.00 97.00 94 PRO A CA 1
ATOM 729 C C . PRO A 1 94 ? -7.017 2.576 0.679 1.00 97.00 94 PRO A C 1
ATOM 731 O O . PRO A 1 94 ? -7.256 1.795 1.594 1.00 97.00 94 PRO A O 1
ATOM 734 N N . TRP A 1 95 ? -6.288 3.676 0.884 1.00 96.94 95 TRP A N 1
ATOM 735 C CA . TRP A 1 95 ? -5.600 3.999 2.145 1.00 96.94 95 TRP A CA 1
ATOM 736 C C . TRP A 1 95 ? -6.507 3.913 3.377 1.00 96.94 95 TRP A C 1
ATOM 738 O O . TRP A 1 95 ? -6.119 3.346 4.394 1.00 96.94 95 TRP A O 1
ATOM 748 N N . ALA A 1 96 ? -7.745 4.398 3.258 1.00 97.31 96 ALA A N 1
ATOM 749 C CA . ALA A 1 96 ? -8.693 4.478 4.363 1.00 97.31 96 ALA A CA 1
ATOM 750 C C . ALA A 1 96 ? -9.083 3.120 4.969 1.00 97.31 96 ALA A C 1
ATOM 752 O O . ALA A 1 96 ? -9.579 3.094 6.086 1.00 97.31 96 ALA A O 1
ATOM 753 N N . GLN A 1 97 ? -8.890 1.995 4.278 1.00 97.75 97 GLN A N 1
ATOM 754 C CA . GLN A 1 97 ? -9.208 0.659 4.810 1.00 97.75 97 GLN A CA 1
ATOM 755 C C . GLN A 1 97 ? -7.976 -0.113 5.302 1.00 97.75 97 GLN A C 1
ATOM 757 O O . GLN A 1 97 ? -8.134 -1.225 5.807 1.00 97.75 97 GLN A O 1
ATOM 762 N N . LEU A 1 98 ? -6.765 0.433 5.145 1.00 98.50 98 LEU A N 1
ATOM 763 C CA . LEU A 1 98 ? -5.559 -0.207 5.662 1.00 98.50 98 LEU A CA 1
ATOM 764 C C . LEU A 1 98 ? -5.558 -0.176 7.190 1.00 98.50 98 LEU A C 1
ATOM 766 O O . LEU A 1 98 ? -5.876 0.841 7.803 1.00 98.50 98 LEU A O 1
ATOM 770 N N . THR A 1 99 ? -5.160 -1.296 7.786 1.00 98.69 99 THR A N 1
ATOM 771 C CA . THR A 1 99 ? -4.962 -1.441 9.234 1.00 98.69 99 THR A CA 1
ATOM 772 C C . THR A 1 99 ? -3.489 -1.633 9.585 1.00 98.69 99 THR A C 1
ATOM 774 O O . THR A 1 99 ? -3.088 -1.343 10.707 1.00 98.69 99 THR A O 1
ATOM 777 N N . SER A 1 100 ? -2.669 -2.091 8.633 1.00 98.69 100 SER A N 1
ATOM 778 C CA . SER A 1 100 ? -1.224 -2.251 8.795 1.00 98.69 100 SER A CA 1
ATOM 779 C C . SER A 1 100 ? -0.490 -1.650 7.603 1.00 98.69 100 SER A C 1
ATOM 781 O O . SER A 1 100 ? -0.776 -2.006 6.458 1.00 98.69 100 SER A O 1
ATOM 783 N N . LEU A 1 101 ? 0.478 -0.781 7.876 1.00 98.12 101 LEU A N 1
ATOM 784 C CA . LEU A 1 101 ? 1.314 -0.150 6.861 1.00 98.12 101 LEU A CA 1
ATOM 785 C C . LEU A 1 101 ? 2.783 -0.206 7.277 1.00 98.12 101 LEU A C 1
ATOM 787 O O . LEU A 1 101 ? 3.123 0.223 8.373 1.00 98.12 101 LEU A O 1
ATOM 791 N N . THR A 1 102 ? 3.637 -0.683 6.381 1.00 97.75 102 THR A N 1
ATOM 792 C CA . THR A 1 102 ? 5.092 -0.587 6.511 1.00 97.75 102 THR A CA 1
ATOM 793 C C . THR A 1 102 ? 5.603 0.247 5.345 1.00 97.75 102 THR A C 1
ATOM 795 O O . THR A 1 102 ? 5.353 -0.102 4.189 1.00 97.75 102 THR A O 1
ATOM 798 N N . LEU A 1 103 ? 6.281 1.356 5.633 1.00 95.00 103 LEU A N 1
ATOM 799 C CA . LEU A 1 103 ? 6.947 2.187 4.636 1.00 95.00 103 LEU A CA 1
ATOM 800 C C . LEU A 1 103 ? 8.453 2.128 4.875 1.00 95.00 103 LEU A C 1
ATOM 802 O O . LEU A 1 103 ? 8.948 2.693 5.850 1.00 95.00 103 LEU A O 1
ATOM 806 N N . ASN A 1 104 ? 9.172 1.479 3.965 1.00 93.88 104 ASN A N 1
ATOM 807 C CA . ASN A 1 104 ? 10.616 1.336 4.058 1.00 93.88 104 ASN A CA 1
ATOM 808 C C . ASN A 1 104 ? 11.317 2.250 3.061 1.00 93.88 104 ASN A C 1
ATOM 810 O O . ASN A 1 104 ? 10.988 2.253 1.872 1.00 93.88 104 ASN A O 1
ATOM 814 N N . THR A 1 105 ? 12.332 2.971 3.537 1.00 91.12 105 THR A N 1
ATOM 815 C CA . THR A 1 105 ? 13.186 3.828 2.706 1.00 91.12 105 THR A CA 1
ATOM 816 C C . THR A 1 105 ? 12.369 4.912 1.975 1.00 91.12 105 THR A C 1
ATOM 818 O O . THR A 1 105 ? 12.435 5.056 0.757 1.00 91.12 105 THR A O 1
ATOM 821 N N . VAL A 1 106 ? 11.566 5.671 2.729 1.00 88.62 106 VAL A N 1
ATOM 822 C CA . VAL A 1 106 ? 10.636 6.696 2.210 1.00 88.62 106 VAL A CA 1
ATOM 823 C C . VAL A 1 106 ? 10.961 8.084 2.769 1.00 88.62 106 VAL A C 1
ATOM 825 O O . VAL A 1 106 ? 11.449 8.213 3.891 1.00 88.62 106 VAL A O 1
ATOM 828 N N . TYR A 1 107 ? 10.691 9.153 2.022 1.00 87.94 107 TYR A N 1
ATOM 829 C CA . TYR A 1 107 ? 10.882 10.503 2.548 1.00 87.94 107 TYR A CA 1
ATOM 830 C C . TYR A 1 107 ? 9.700 10.970 3.415 1.00 87.94 107 TYR A C 1
ATOM 832 O O . TYR A 1 107 ? 8.538 10.710 3.105 1.00 87.94 107 TYR A O 1
ATOM 840 N N . LEU A 1 108 ? 9.965 11.749 4.470 1.00 87.69 108 LEU A N 1
ATOM 841 C CA . LEU A 1 108 ? 8.927 12.207 5.409 1.00 87.69 108 LEU A CA 1
ATOM 842 C C . LEU A 1 108 ? 7.772 12.968 4.731 1.00 87.69 108 LEU A C 1
ATOM 844 O O . LEU A 1 108 ? 6.609 12.753 5.077 1.00 87.69 108 LEU A O 1
ATOM 848 N N . GLN A 1 109 ? 8.064 13.832 3.753 1.00 87.31 109 GLN A N 1
ATOM 849 C CA . GLN A 1 109 ? 7.049 14.587 3.006 1.00 87.31 109 GLN A CA 1
ATOM 850 C C . GLN A 1 109 ? 6.111 13.693 2.188 1.00 87.31 109 GLN A C 1
ATOM 852 O O . GLN A 1 109 ? 5.001 14.107 1.866 1.00 87.31 109 GLN A O 1
ATOM 857 N N . GLU A 1 110 ? 6.549 12.481 1.850 1.00 87.44 110 GLU A N 1
ATOM 858 C CA . GLU A 1 110 ? 5.754 11.492 1.125 1.00 87.44 110 GLU A CA 1
ATOM 859 C C . GLU A 1 110 ? 4.911 10.645 2.083 1.00 87.44 110 GLU A C 1
ATOM 861 O O . GLU A 1 110 ? 3.773 10.298 1.764 1.00 87.44 110 GLU A O 1
ATOM 866 N N . CYS A 1 111 ? 5.422 10.378 3.290 1.00 90.62 111 CYS A N 1
ATOM 867 C CA . CYS A 1 111 ? 4.691 9.655 4.330 1.00 90.62 111 CYS A CA 1
ATOM 868 C C . CYS A 1 111 ? 3.447 10.405 4.797 1.00 90.62 111 CYS A C 1
ATOM 870 O O . CYS A 1 111 ? 2.403 9.802 5.021 1.00 90.62 111 CYS A O 1
ATOM 872 N N . VAL A 1 112 ? 3.544 11.721 4.983 1.00 91.62 112 VAL A N 1
ATOM 873 C CA . VAL A 1 112 ? 2.491 12.496 5.657 1.00 91.62 112 VAL A CA 1
ATOM 874 C C . VAL A 1 112 ? 1.153 12.436 4.909 1.00 91.62 112 VAL A C 1
ATOM 876 O O . VAL A 1 112 ? 0.159 12.065 5.538 1.00 91.62 112 VAL A O 1
ATOM 879 N N . PRO A 1 113 ? 1.085 12.695 3.587 1.00 91.88 113 PRO A N 1
ATOM 880 C CA . PRO A 1 113 ? -0.158 12.540 2.833 1.00 91.88 113 PRO A CA 1
ATOM 881 C C . PRO A 1 113 ? -0.713 11.112 2.854 1.00 91.88 113 PRO A C 1
ATOM 883 O O . PRO A 1 113 ? -1.929 10.932 2.798 1.00 91.88 113 PRO A O 1
ATOM 886 N N . ILE A 1 114 ? 0.155 10.096 2.927 1.00 94.12 114 ILE A N 1
ATOM 887 C CA . ILE A 1 114 ? -0.255 8.691 3.044 1.00 94.12 114 ILE A CA 1
ATOM 888 C C . ILE A 1 114 ? -0.927 8.458 4.401 1.00 94.12 114 ILE A C 1
ATOM 890 O O . ILE A 1 114 ? -2.056 7.968 4.461 1.00 94.12 114 ILE A O 1
ATOM 894 N N . LEU A 1 115 ? -0.268 8.865 5.489 1.00 95.44 115 LEU A N 1
ATOM 895 C CA . LEU A 1 115 ? -0.775 8.690 6.849 1.00 95.44 115 LEU A CA 1
ATOM 896 C C . LEU A 1 115 ? -2.077 9.468 7.082 1.00 95.44 115 LEU A C 1
ATOM 898 O O . LEU A 1 115 ? -2.975 8.962 7.748 1.00 95.44 115 LEU A O 1
ATOM 902 N N . GLN A 1 116 ? -2.236 10.649 6.478 1.00 95.44 116 GLN A N 1
ATOM 903 C CA . GLN A 1 116 ? -3.486 11.419 6.537 1.00 95.44 116 GLN A CA 1
ATOM 904 C C . GLN A 1 116 ? -4.679 10.702 5.886 1.00 95.44 116 GLN A C 1
ATOM 906 O O . GLN A 1 116 ? -5.821 10.925 6.283 1.00 95.44 116 GLN A O 1
ATOM 911 N N . GLN A 1 117 ? -4.437 9.838 4.898 1.00 96.19 117 GLN A N 1
ATOM 912 C CA . GLN A 1 117 ? -5.491 9.072 4.226 1.00 96.19 117 GLN A CA 1
ATOM 913 C C . GLN A 1 117 ? -5.767 7.720 4.902 1.00 96.19 117 GLN A C 1
ATOM 915 O O . GLN A 1 117 ? -6.813 7.115 4.661 1.00 96.19 117 GLN A O 1
ATOM 920 N N . ALA A 1 118 ? -4.859 7.242 5.755 1.00 97.19 118 ALA A N 1
ATOM 921 C CA . ALA A 1 118 ? -4.902 5.921 6.377 1.00 97.19 118 ALA A CA 1
ATOM 922 C C . ALA A 1 118 ? -5.426 5.974 7.827 1.00 97.19 118 ALA A C 1
ATOM 924 O O . ALA A 1 118 ? -4.800 5.494 8.769 1.00 97.19 118 ALA A O 1
ATOM 925 N N . ALA A 1 119 ? -6.612 6.561 8.016 1.00 96.62 119 ALA A N 1
ATOM 926 C CA . ALA A 1 119 ? -7.181 6.835 9.342 1.00 96.62 119 ALA A CA 1
ATOM 927 C C . ALA A 1 119 ? -7.470 5.584 10.203 1.00 96.62 119 ALA A C 1
ATOM 929 O O . ALA A 1 119 ? -7.618 5.707 11.416 1.00 96.62 119 ALA A O 1
ATOM 930 N N . ASN A 1 120 ? -7.552 4.396 9.592 1.00 98.19 120 ASN A N 1
ATOM 931 C CA . ASN A 1 120 ? -7.846 3.124 10.262 1.00 98.19 120 ASN A CA 1
ATOM 932 C C . ASN A 1 120 ? -6.594 2.300 10.618 1.00 98.19 120 ASN A C 1
ATOM 934 O O . ASN A 1 120 ? -6.723 1.135 11.000 1.00 98.19 120 ASN A O 1
ATOM 938 N N . LEU A 1 121 ? -5.390 2.875 10.501 1.00 98.56 121 LEU A N 1
ATOM 939 C CA . LEU A 1 121 ? -4.160 2.182 10.880 1.00 98.56 121 LEU A CA 1
ATOM 940 C C . LEU A 1 121 ? -4.139 1.861 12.373 1.00 98.56 121 LEU A C 1
ATOM 942 O O . LEU A 1 121 ? -4.284 2.748 13.211 1.00 98.56 121 LEU A O 1
ATOM 946 N N . THR A 1 122 ? -3.877 0.593 12.679 1.00 98.62 122 THR A N 1
ATOM 947 C CA . THR A 1 122 ? -3.577 0.104 14.028 1.00 98.62 122 THR A CA 1
ATOM 948 C C . THR A 1 122 ? -2.091 -0.202 14.196 1.00 98.62 122 THR A C 1
ATOM 950 O O . THR A 1 122 ? -1.553 -0.067 15.294 1.00 98.62 122 THR A O 1
ATOM 953 N N . ARG A 1 123 ? -1.390 -0.531 13.103 1.00 98.62 123 ARG A N 1
ATOM 954 C CA . ARG A 1 123 ? 0.065 -0.724 13.065 1.00 98.62 123 ARG A CA 1
ATOM 955 C C . ARG A 1 123 ? 0.699 0.099 11.944 1.00 98.62 123 ARG A C 1
ATOM 957 O O . ARG A 1 123 ? 0.244 0.047 10.801 1.00 98.62 123 ARG A O 1
ATOM 964 N N . CYS A 1 124 ? 1.778 0.800 12.272 1.00 98.12 124 CYS A N 1
ATOM 965 C CA . CYS A 1 124 ? 2.595 1.541 11.323 1.00 98.12 124 CYS A CA 1
ATOM 966 C C . CYS A 1 124 ? 4.084 1.291 11.600 1.00 98.12 124 CYS A C 1
ATOM 968 O O . CYS A 1 124 ? 4.506 1.354 12.753 1.00 98.12 124 CYS A O 1
ATOM 970 N N . GLU A 1 125 ? 4.862 1.016 10.559 1.00 97.69 125 GLU A N 1
ATOM 971 C CA . GLU A 1 125 ? 6.321 0.873 10.624 1.00 97.69 125 GLU A CA 1
ATOM 972 C C . GLU A 1 125 ? 6.947 1.828 9.597 1.00 97.69 125 GLU A C 1
ATOM 974 O O . GLU A 1 125 ? 6.528 1.831 8.434 1.00 97.69 125 GLU A O 1
ATOM 979 N N . LEU A 1 126 ? 7.890 2.675 10.022 1.00 95.31 126 LEU A N 1
ATOM 980 C CA . LEU A 1 126 ? 8.471 3.738 9.194 1.00 95.31 126 LEU A CA 1
ATOM 981 C C . LEU A 1 126 ? 10.004 3.708 9.222 1.00 95.31 126 LEU A C 1
ATOM 983 O O . LEU A 1 126 ? 10.627 3.997 10.239 1.00 95.31 126 LEU A O 1
ATOM 987 N N . GLU A 1 127 ? 10.621 3.501 8.062 1.00 94.12 127 GLU A N 1
ATOM 988 C CA . GLU A 1 127 ? 12.056 3.707 7.855 1.00 94.12 127 GLU A CA 1
ATOM 989 C C . GLU A 1 127 ? 12.268 4.899 6.909 1.00 94.12 127 GLU A C 1
ATOM 991 O O . GLU A 1 127 ? 12.020 4.821 5.702 1.00 94.12 127 GLU A O 1
ATOM 996 N N . LEU A 1 128 ? 12.698 6.035 7.465 1.00 90.69 128 LEU A N 1
ATOM 997 C CA . LEU A 1 128 ? 12.787 7.298 6.731 1.00 90.69 128 LEU A CA 1
ATOM 998 C C . LEU A 1 128 ? 14.154 7.506 6.062 1.00 90.69 128 LEU A C 1
ATOM 1000 O O . LEU A 1 128 ? 15.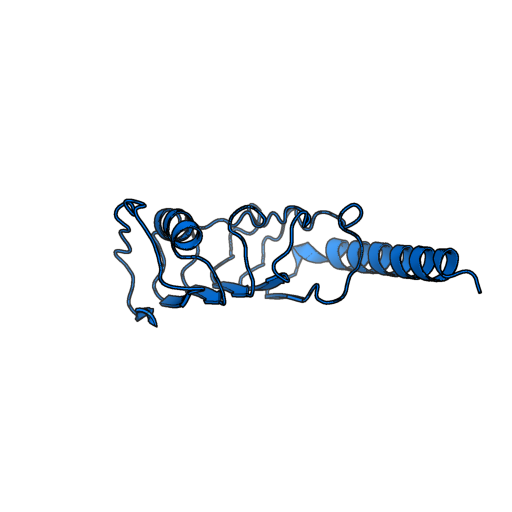201 7.325 6.685 1.00 90.69 128 LEU A O 1
ATOM 1004 N N . LEU A 1 129 ? 14.137 7.986 4.817 1.00 87.62 129 LEU A N 1
ATOM 1005 C CA . LEU A 1 129 ? 15.308 8.515 4.118 1.00 87.62 129 LEU A CA 1
ATOM 1006 C C . LEU A 1 129 ? 15.606 9.951 4.575 1.00 87.62 129 LEU A C 1
ATOM 1008 O O . LEU A 1 129 ? 14.766 10.826 4.400 1.00 87.62 129 LEU A O 1
ATOM 1012 N N . ASP A 1 130 ? 16.816 10.161 5.106 1.00 74.44 130 ASP A N 1
ATOM 1013 C CA . ASP A 1 130 ? 17.448 11.442 5.485 1.00 74.44 130 ASP A CA 1
ATOM 1014 C C . ASP A 1 130 ? 16.549 12.458 6.242 1.00 74.44 130 ASP A C 1
ATOM 1016 O O . ASP A 1 130 ? 15.726 13.148 5.642 1.00 74.44 130 ASP A O 1
ATOM 1020 N N . PRO A 1 131 ? 16.738 12.650 7.561 1.00 62.34 131 PRO A N 1
ATOM 1021 C CA . PRO A 1 131 ? 15.922 13.561 8.362 1.00 62.34 131 PRO A CA 1
ATOM 1022 C C . PRO A 1 131 ? 16.241 15.054 8.163 1.00 62.34 131 PRO A C 1
ATOM 1024 O O . PRO A 1 131 ? 15.636 15.880 8.852 1.00 62.34 131 PRO A O 1
ATOM 1027 N N . ASN A 1 132 ? 17.183 15.436 7.287 1.00 61.31 132 ASN A N 1
ATOM 1028 C CA . ASN A 1 132 ? 17.589 16.834 7.087 1.00 61.31 132 ASN A CA 1
ATOM 1029 C C . ASN A 1 132 ? 16.540 17.647 6.300 1.00 61.31 132 ASN A C 1
ATOM 1031 O O . ASN A 1 132 ? 16.766 18.135 5.192 1.00 61.31 132 ASN A O 1
ATOM 1035 N N . PHE A 1 133 ? 15.369 17.817 6.910 1.00 60.75 133 PHE A N 1
ATOM 1036 C CA . PHE A 1 133 ? 14.249 18.601 6.411 1.00 60.75 133 PHE A CA 1
ATOM 1037 C C . PHE A 1 133 ? 14.429 20.078 6.746 1.00 60.75 133 PHE A C 1
ATOM 1039 O O . PHE A 1 133 ? 14.050 20.550 7.818 1.00 60.75 133 PHE A O 1
ATOM 1046 N N . TYR A 1 134 ? 14.959 20.851 5.803 1.00 58.44 134 TYR A N 1
ATOM 1047 C CA . TYR A 1 134 ? 14.890 22.305 5.893 1.00 58.44 134 TYR A CA 1
ATOM 1048 C C . TYR A 1 134 ? 13.529 22.799 5.375 1.00 58.44 134 TYR A C 1
ATOM 1050 O O . TYR A 1 134 ? 13.348 23.049 4.188 1.00 58.44 134 TYR A O 1
ATOM 1058 N N . GLY A 1 135 ? 12.575 22.984 6.293 1.00 65.56 135 GLY A N 1
ATOM 1059 C CA . GLY A 1 135 ? 11.561 24.039 6.156 1.00 65.56 135 GLY A CA 1
ATOM 1060 C C . GLY A 1 135 ? 10.174 23.671 5.622 1.00 65.56 135 GLY A C 1
ATOM 1061 O O . GLY A 1 135 ? 9.412 24.585 5.315 1.00 65.56 135 GLY A O 1
ATOM 1062 N N . THR A 1 136 ? 9.795 22.395 5.526 1.00 68.12 136 THR A N 1
ATOM 1063 C CA . THR A 1 136 ? 8.407 22.040 5.175 1.00 68.12 136 THR A CA 1
ATOM 1064 C C . THR A 1 136 ? 7.565 21.895 6.440 1.00 68.12 136 THR A C 1
ATOM 1066 O O . THR A 1 136 ? 7.829 21.026 7.268 1.00 68.12 136 THR A O 1
ATOM 1069 N N . SER A 1 137 ? 6.547 22.746 6.606 1.00 74.56 137 SER A N 1
ATOM 1070 C CA . SER A 1 137 ? 5.532 22.545 7.641 1.00 74.56 137 SER A CA 1
ATOM 1071 C C . SER A 1 137 ? 4.782 21.254 7.333 1.00 74.56 137 SER A C 1
ATOM 1073 O O . SER A 1 137 ? 4.043 21.177 6.348 1.00 74.56 137 SER A O 1
ATOM 1075 N N . VAL A 1 138 ? 5.003 20.236 8.151 1.00 78.88 138 VAL A N 1
ATOM 1076 C CA . VAL A 1 138 ? 4.274 18.978 8.060 1.00 78.88 138 VAL A CA 1
ATOM 1077 C C . VAL A 1 138 ? 2.871 19.216 8.617 1.00 78.88 138 VAL A C 1
ATOM 1079 O O . VAL A 1 138 ? 2.732 19.746 9.716 1.00 78.88 138 VAL A O 1
ATOM 1082 N N . GLY A 1 139 ? 1.835 18.900 7.838 1.00 83.75 139 GLY A N 1
ATOM 1083 C CA . GLY A 1 139 ? 0.455 18.975 8.321 1.00 83.75 139 GLY A CA 1
ATOM 1084 C C . GLY A 1 139 ? 0.203 17.966 9.443 1.00 83.75 139 GLY A C 1
ATOM 1085 O O . GLY A 1 139 ? 0.880 16.942 9.516 1.00 83.75 139 GLY A O 1
ATOM 1086 N N . ASP A 1 140 ? -0.787 18.234 10.295 1.00 91.50 140 ASP A N 1
ATOM 1087 C CA . ASP A 1 140 ? -1.129 17.322 11.386 1.00 91.50 140 ASP A CA 1
ATOM 1088 C C . ASP A 1 140 ? -1.578 15.955 10.842 1.00 91.50 140 ASP A C 1
ATOM 1090 O O . ASP A 1 140 ? -2.343 15.854 9.874 1.00 91.50 140 ASP A O 1
ATOM 1094 N N . VAL A 1 141 ? -1.094 14.892 11.483 1.00 94.25 141 VAL A N 1
ATOM 1095 C CA . VAL A 1 141 ? -1.452 13.499 11.199 1.00 94.25 141 VAL A CA 1
ATOM 1096 C C . VAL A 1 141 ? -2.235 12.972 12.397 1.00 94.25 141 VAL A C 1
ATOM 1098 O O . VAL A 1 141 ? -1.725 12.950 13.514 1.00 94.25 141 VAL A O 1
ATOM 1101 N N . THR A 1 142 ? -3.479 12.546 12.173 1.00 95.56 142 THR A N 1
ATOM 1102 C CA . THR A 1 142 ? -4.332 11.963 13.221 1.00 95.56 142 THR A CA 1
ATOM 1103 C C . THR A 1 142 ? -4.571 10.487 12.921 1.00 95.56 142 THR A C 1
ATOM 1105 O O . THR A 1 142 ? -5.204 10.160 11.922 1.00 95.56 142 THR A O 1
ATOM 1108 N N . LEU A 1 143 ? -4.085 9.603 13.795 1.00 96.94 143 LEU A N 1
ATOM 1109 C CA . LEU A 1 143 ? -4.238 8.147 13.684 1.00 96.94 143 LEU A CA 1
ATOM 1110 C C . LEU A 1 143 ? -4.907 7.616 14.963 1.00 96.94 143 LEU A C 1
ATOM 1112 O O . LEU A 1 143 ? -4.226 7.127 15.863 1.00 96.94 143 LEU A O 1
ATOM 1116 N N . PRO A 1 144 ? -6.238 7.767 15.098 1.00 97.50 144 PRO A N 1
ATOM 1117 C CA . PRO A 1 144 ? -6.939 7.562 16.369 1.00 97.50 144 PRO A CA 1
ATOM 1118 C C . PRO A 1 144 ? -6.957 6.101 16.838 1.00 97.50 144 PRO A C 1
ATOM 1120 O O . PRO A 1 144 ? -7.228 5.848 18.009 1.00 97.50 144 PRO A O 1
ATOM 1123 N N . PHE A 1 145 ? -6.680 5.154 15.939 1.00 98.00 145 PHE A N 1
ATOM 1124 C CA . PHE A 1 145 ? -6.659 3.720 16.225 1.00 98.00 145 PHE A CA 1
ATOM 1125 C C . PHE A 1 145 ? -5.244 3.136 16.291 1.00 98.00 145 PHE A C 1
ATOM 1127 O O . PHE A 1 145 ? -5.111 1.921 16.395 1.00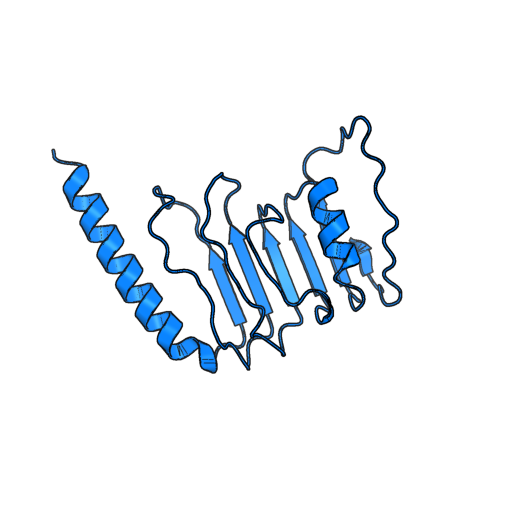 98.00 145 PHE A O 1
ATOM 1134 N N . LEU A 1 146 ? -4.192 3.962 16.220 1.00 98.31 146 LEU A N 1
ATOM 1135 C CA . LEU A 1 146 ? -2.818 3.470 16.180 1.00 98.31 146 LEU A CA 1
ATOM 1136 C C . LEU A 1 146 ? -2.412 2.870 17.529 1.00 98.31 146 LEU A C 1
ATOM 1138 O O . LEU A 1 146 ? -2.350 3.563 18.542 1.00 98.31 146 LEU A O 1
ATOM 1142 N N . GLU A 1 147 ? -2.096 1.581 17.518 1.00 98.06 147 GLU A N 1
ATOM 1143 C CA . GLU A 1 147 ? -1.662 0.815 18.687 1.00 98.06 147 GLU A CA 1
ATOM 1144 C C . GLU A 1 147 ? -0.137 0.651 18.716 1.00 98.06 147 GLU A C 1
ATOM 1146 O O . GLU A 1 147 ? 0.460 0.580 19.789 1.00 98.06 147 GLU A O 1
ATOM 1151 N N . SER A 1 148 ? 0.500 0.593 17.540 1.00 97.81 148 SER A N 1
ATOM 1152 C CA . SER A 1 148 ? 1.942 0.374 17.391 1.00 97.81 148 SER A CA 1
ATOM 1153 C C . SER A 1 148 ? 2.531 1.267 16.305 1.00 97.81 148 SER A C 1
ATOM 1155 O O . SER A 1 148 ? 2.076 1.233 15.161 1.00 97.81 148 SER A O 1
ATOM 1157 N N . LEU A 1 149 ? 3.584 2.002 16.664 1.00 96.44 149 LEU A N 1
ATOM 1158 C CA . LEU A 1 149 ? 4.449 2.750 15.755 1.00 96.44 149 LEU A CA 1
ATOM 1159 C C . LEU A 1 149 ? 5.892 2.305 15.991 1.00 96.44 149 LEU A C 1
ATOM 1161 O O . LEU A 1 149 ? 6.341 2.303 17.140 1.00 96.44 149 LEU A O 1
ATOM 1165 N N . THR A 1 150 ? 6.596 1.896 14.940 1.00 93.00 150 THR A N 1
ATOM 1166 C CA . THR A 1 150 ? 8.002 1.467 15.018 1.00 93.00 150 THR A CA 1
ATOM 1167 C C . THR A 1 150 ? 8.834 2.144 13.949 1.00 93.00 150 THR A C 1
ATOM 1169 O O . THR A 1 150 ? 8.310 2.319 12.827 1.00 93.00 150 THR A O 1
#

Radius of gyration: 17.13 Å; chains: 1; bounding box: 39×39×50 Å